Protein AF-A0A7J4HUU7-F1 (afdb_monomer_lite)

Sequence (127 aa):
MLKLILAFSGILLGLVLSHLASEELVPGRHYLLLAKRTLFILAILSVSYFLYPIKDFWFILLLIFISGLLLALTIRYHQLWLEIPPYLLLVSIYLLYPDATVRLLLASLLFLYGLPLGALLRLPAEQ

Secondary structure (DSSP, 8-state):
-HHHHHHHHHHHHHHHHHHHSHHHHTTTHHHHHHHHHHHHHHHHHHHHHHHGGG--HHHHHHHHHHHHHHHHHHHHH--GGGGHHHHHHHHHHHHH---HHHHHHHHHHHHHHHHHHHHHHHSPPP-

Foldseek 3Di:
DVLQVLLLVLLVLLLVCCVPPVVVVQVVLVVLVVQLLVLLVVLLVLLLVVCVVVVPVVVNVVSCVVSVVLSVCCVPPVDLVSLVVSLVSLVVSLVPDDDPVNNNVSSVSSSSSSNSNSNVNPHDGDD

Radius of gyration: 14.96 Å; chains: 1; bounding box: 32×31×38 Å

pLDDT: mean 89.56, std 7.33, range [48.84, 97.12]

Structure (mmCIF, N/CA/C/O backbone):
data_AF-A0A7J4HUU7-F1
#
_entry.id   AF-A0A7J4HUU7-F1
#
loop_
_atom_site.group_PDB
_atom_site.id
_atom_site.type_symbol
_atom_site.label_atom_id
_atom_site.label_alt_id
_atom_site.label_comp_id
_atom_site.label_asym_id
_atom_site.label_entity_id
_atom_site.label_seq_id
_atom_site.pdbx_PDB_ins_code
_atom_site.Cartn_x
_atom_site.Cartn_y
_atom_site.Cartn_z
_atom_site.occupancy
_atom_site.B_iso_or_equiv
_atom_site.auth_seq_id
_atom_site.auth_comp_id
_atom_site.auth_asym_id
_atom_site.auth_atom_id
_atom_site.pdbx_PDB_model_num
ATOM 1 N N . MET A 1 1 ? -3.199 -12.202 -12.829 1.00 81.38 1 MET A N 1
ATOM 2 C CA . MET A 1 1 ? -4.598 -12.137 -12.358 1.00 81.38 1 MET A CA 1
ATOM 3 C C . MET A 1 1 ? -4.783 -12.774 -10.988 1.00 81.38 1 MET A C 1
ATOM 5 O O . MET A 1 1 ? -5.053 -12.022 -10.067 1.00 81.38 1 MET A O 1
ATOM 9 N N . LEU A 1 2 ? -4.531 -14.077 -10.786 1.00 90.56 2 LEU A N 1
ATOM 10 C CA . LEU A 1 2 ? -4.678 -14.711 -9.456 1.00 90.56 2 LEU A CA 1
ATOM 11 C C . LEU A 1 2 ? -3.928 -13.973 -8.326 1.00 90.56 2 LEU A C 1
ATOM 13 O O . LEU A 1 2 ? -4.512 -13.681 -7.290 1.00 90.56 2 LEU A O 1
ATOM 17 N N . LYS A 1 3 ? -2.662 -13.590 -8.557 1.00 91.12 3 LYS A N 1
ATOM 18 C CA . LYS A 1 3 ? -1.846 -12.824 -7.590 1.00 91.12 3 LYS A CA 1
ATOM 19 C C . LYS A 1 3 ? -2.494 -11.497 -7.169 1.00 91.12 3 LYS A C 1
ATOM 21 O O . LYS A 1 3 ? -2.350 -11.089 -6.028 1.00 91.12 3 LYS A O 1
ATOM 26 N N . LEU A 1 4 ? -3.201 -10.836 -8.086 1.00 90.19 4 LEU A N 1
ATOM 27 C CA . LEU A 1 4 ? -3.867 -9.563 -7.815 1.00 90.19 4 LEU A CA 1
ATOM 28 C C . LEU A 1 4 ? -5.143 -9.770 -6.989 1.00 90.19 4 LEU A C 1
ATOM 30 O O . LEU A 1 4 ? -5.388 -9.024 -6.053 1.00 90.19 4 LEU A O 1
ATOM 34 N N . ILE A 1 5 ? -5.910 -10.824 -7.284 1.00 92.44 5 ILE A N 1
ATOM 35 C CA . ILE A 1 5 ? -7.074 -11.221 -6.475 1.00 92.44 5 ILE A CA 1
ATOM 36 C C . ILE A 1 5 ? -6.631 -11.524 -5.038 1.00 92.44 5 ILE A C 1
ATOM 38 O O . ILE A 1 5 ? -7.221 -11.019 -4.086 1.00 92.44 5 ILE A O 1
ATOM 42 N N . LEU A 1 6 ? -5.541 -12.284 -4.885 1.00 92.56 6 LEU A N 1
ATOM 43 C CA . LEU A 1 6 ? -4.934 -12.533 -3.580 1.00 92.56 6 LEU A CA 1
ATOM 44 C C . LEU A 1 6 ? -4.478 -11.230 -2.915 1.00 92.56 6 LEU A C 1
ATOM 46 O O . LEU A 1 6 ? -4.714 -11.059 -1.726 1.00 92.56 6 LEU A O 1
ATOM 50 N N . ALA A 1 7 ? 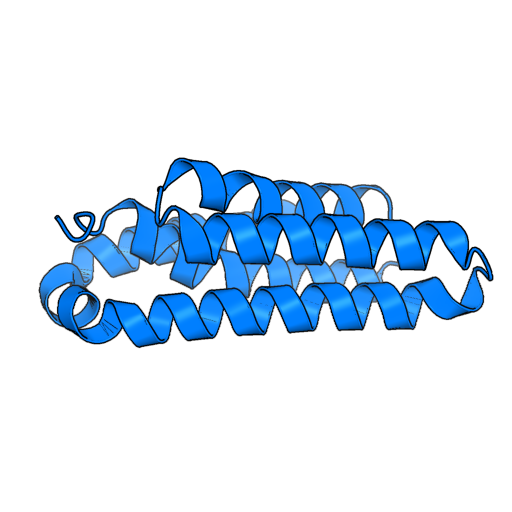-3.915 -10.277 -3.658 1.00 94.00 7 ALA A N 1
ATOM 51 C CA . ALA A 1 7 ? -3.524 -8.985 -3.099 1.00 94.00 7 ALA A CA 1
ATOM 52 C C . ALA A 1 7 ? -4.716 -8.196 -2.525 1.00 94.00 7 ALA A C 1
ATOM 54 O O . ALA A 1 7 ? -4.626 -7.659 -1.422 1.00 94.00 7 ALA A O 1
ATOM 55 N N . PHE A 1 8 ? -5.863 -8.188 -3.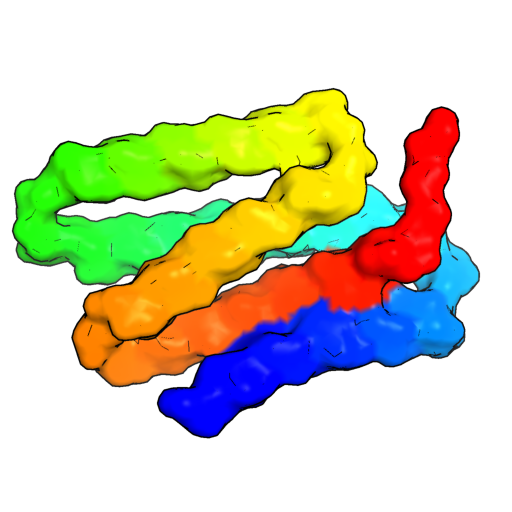212 1.00 94.38 8 PHE A N 1
ATOM 56 C CA . PHE A 1 8 ? -7.079 -7.537 -2.709 1.00 94.38 8 PHE A CA 1
ATOM 57 C C . PHE A 1 8 ? -7.668 -8.219 -1.467 1.00 94.38 8 PHE A C 1
ATOM 59 O O . PHE A 1 8 ? -8.316 -7.556 -0.656 1.00 94.38 8 PHE A O 1
ATOM 66 N N . SER A 1 9 ? -7.409 -9.516 -1.260 1.00 95.75 9 SER A N 1
ATOM 67 C CA . SER A 1 9 ? -7.867 -10.215 -0.051 1.00 95.75 9 SER A CA 1
ATOM 68 C C . SER A 1 9 ? -7.283 -9.632 1.242 1.00 95.75 9 SER A C 1
ATOM 70 O O . SER A 1 9 ? -7.911 -9.753 2.290 1.00 95.75 9 SER A O 1
ATOM 72 N N . GLY A 1 10 ? -6.157 -8.909 1.174 1.00 95.19 10 GLY A N 1
ATOM 73 C CA . GLY A 1 10 ? -5.609 -8.177 2.318 1.00 95.19 10 GLY A CA 1
ATOM 74 C C . GLY A 1 10 ? -6.588 -7.139 2.875 1.00 95.19 10 GLY A C 1
ATOM 75 O O . GLY A 1 10 ? -6.725 -7.025 4.089 1.00 95.19 10 GLY A O 1
ATOM 76 N N . ILE A 1 11 ? -7.348 -6.450 2.013 1.00 95.25 11 ILE A N 1
ATOM 77 C CA . ILE A 1 11 ? -8.397 -5.511 2.453 1.00 95.25 11 ILE A CA 1
ATOM 78 C C . ILE A 1 11 ? -9.518 -6.257 3.170 1.00 95.25 11 ILE A C 1
ATOM 80 O O . ILE A 1 11 ? -9.957 -5.830 4.235 1.00 95.25 11 ILE A O 1
ATOM 84 N N . LEU A 1 12 ? -9.965 -7.384 2.610 1.00 95.50 12 LEU A N 1
ATOM 85 C CA . LEU A 1 12 ? -11.018 -8.201 3.215 1.00 95.50 12 LEU A CA 1
ATOM 86 C C . LEU A 1 12 ? -10.595 -8.720 4.591 1.00 95.50 12 LEU A C 1
ATOM 88 O O . LEU A 1 12 ? -11.363 -8.625 5.542 1.00 95.50 12 LEU A O 1
ATOM 92 N N . LEU A 1 13 ? -9.358 -9.201 4.723 1.00 96.38 13 LEU A N 1
ATOM 93 C CA . LEU A 1 13 ? -8.812 -9.622 6.010 1.00 96.38 13 LEU A CA 1
ATOM 94 C C . LEU A 1 13 ? -8.702 -8.452 6.990 1.00 96.38 13 LEU A C 1
ATOM 96 O O . LEU A 1 13 ? -9.068 -8.607 8.148 1.00 96.38 13 LEU A O 1
ATOM 100 N N . GLY A 1 14 ? -8.287 -7.268 6.533 1.00 95.25 14 GLY A N 1
ATOM 101 C CA . GLY A 1 14 ? -8.304 -6.053 7.348 1.00 95.25 14 GLY A CA 1
ATOM 102 C C . GLY A 1 14 ? -9.705 -5.703 7.864 1.00 95.25 14 GLY A C 1
ATOM 103 O O . GLY A 1 14 ? -9.872 -5.365 9.035 1.00 95.25 14 GLY A O 1
ATOM 104 N N . LEU A 1 15 ? -10.731 -5.838 7.019 1.00 94.62 15 LEU A N 1
ATOM 105 C CA . LEU A 1 15 ? -12.134 -5.623 7.396 1.00 94.62 15 LEU A CA 1
ATOM 106 C C . LEU A 1 15 ? -12.641 -6.669 8.400 1.00 94.62 15 LEU A C 1
ATOM 108 O O . LEU A 1 15 ? -13.409 -6.342 9.304 1.00 94.62 15 LEU A O 1
ATOM 112 N N . VAL A 1 16 ? -12.217 -7.925 8.258 1.00 95.44 16 VAL A N 1
ATOM 113 C CA . VAL A 1 16 ? -12.530 -8.982 9.229 1.00 95.44 16 VAL A CA 1
ATOM 114 C C . VAL A 1 16 ? -11.832 -8.702 10.562 1.00 95.44 16 VAL A C 1
ATOM 116 O O . VAL A 1 16 ? -12.469 -8.793 11.607 1.00 95.44 16 VAL A O 1
ATOM 119 N N . LEU A 1 17 ? -10.563 -8.282 10.544 1.00 93.31 17 LEU A N 1
ATOM 120 C CA . LEU A 1 17 ? -9.816 -7.915 11.751 1.00 93.31 17 LEU A CA 1
ATOM 121 C C . LEU A 1 17 ? -10.462 -6.739 12.490 1.00 93.31 17 LEU A C 1
ATOM 123 O O . LEU A 1 17 ? -10.633 -6.813 13.704 1.00 93.31 17 LEU A O 1
ATOM 127 N N . SER A 1 18 ? -10.899 -5.698 11.772 1.00 92.75 18 SER A N 1
ATOM 128 C CA . SER A 1 18 ? -11.644 -4.593 12.395 1.00 92.75 18 SER A CA 1
ATOM 129 C C . SER A 1 18 ? -12.998 -5.007 12.942 1.00 92.75 18 SER A C 1
ATOM 131 O O . SER A 1 18 ? -13.503 -4.348 13.843 1.00 92.75 18 SER A O 1
ATOM 133 N N . HIS A 1 19 ? -13.589 -6.094 12.441 1.00 92.12 19 HIS A N 1
ATOM 134 C CA . HIS A 1 19 ? -14.801 -6.637 13.033 1.00 92.12 19 HIS A CA 1
ATOM 135 C C . HIS A 1 19 ? -14.544 -7.379 14.342 1.00 92.12 19 HIS A C 1
ATOM 137 O O . HIS A 1 19 ? -15.321 -7.225 15.278 1.00 92.12 19 HIS A O 1
ATOM 143 N N . LEU A 1 20 ? -13.504 -8.215 14.368 1.00 93.69 20 LEU A N 1
ATOM 144 C CA . LEU A 1 20 ? -13.240 -9.143 15.467 1.00 93.69 20 LEU A CA 1
ATOM 145 C C . LEU A 1 20 ? -12.562 -8.465 16.659 1.00 93.69 20 LEU A C 1
ATOM 147 O O . LEU A 1 20 ? -12.846 -8.824 17.794 1.00 93.69 20 LEU A O 1
ATOM 151 N N . ALA A 1 21 ? -11.678 -7.501 16.402 1.00 92.50 21 ALA A N 1
ATOM 152 C CA . ALA A 1 21 ? -10.831 -6.876 17.415 1.00 92.50 21 ALA A CA 1
ATOM 153 C C . ALA A 1 21 ? -10.959 -5.344 17.406 1.00 92.50 21 ALA A C 1
ATOM 155 O O . ALA A 1 21 ? -9.977 -4.627 17.595 1.00 92.50 21 ALA A O 1
ATOM 156 N N . SER A 1 22 ? -12.163 -4.811 17.163 1.00 87.25 22 SER A N 1
ATOM 157 C CA . SER A 1 22 ? -12.386 -3.357 17.116 1.00 87.25 22 SER A CA 1
ATOM 158 C C . SER A 1 22 ? -11.908 -2.645 18.383 1.00 87.25 22 SER A C 1
ATOM 160 O O . SER A 1 22 ? -11.342 -1.560 18.289 1.00 87.25 22 SER A O 1
ATOM 162 N N . GLU A 1 23 ? -12.092 -3.265 19.552 1.00 88.88 23 GLU A N 1
ATOM 163 C CA . GLU A 1 23 ? -11.714 -2.698 20.853 1.00 88.88 23 GLU A CA 1
ATOM 164 C C . GLU A 1 23 ? -10.197 -2.509 21.000 1.00 88.88 23 GLU A C 1
ATOM 166 O O . GLU A 1 23 ? -9.754 -1.505 21.551 1.00 88.88 23 GLU A O 1
ATOM 171 N N . GLU A 1 24 ? -9.393 -3.418 20.441 1.00 89.69 24 GLU A N 1
ATOM 172 C CA . GLU A 1 24 ? -7.926 -3.331 20.462 1.00 89.69 24 GLU A CA 1
ATOM 173 C C . GLU A 1 24 ? -7.381 -2.404 19.364 1.00 89.69 24 GLU A C 1
ATOM 175 O O . GLU A 1 24 ? -6.337 -1.764 19.516 1.00 89.69 24 GLU A O 1
ATOM 180 N N . LEU A 1 25 ? -8.091 -2.300 18.239 1.00 89.12 25 LEU A N 1
ATOM 181 C CA . LEU A 1 25 ? -7.634 -1.538 17.078 1.00 89.12 25 LEU A CA 1
ATOM 182 C C . LEU A 1 25 ? -7.880 -0.031 17.197 1.00 89.12 25 LEU A C 1
ATOM 184 O O . LEU A 1 25 ? -7.138 0.741 16.589 1.00 89.12 25 LEU A O 1
ATOM 188 N N . VAL A 1 26 ? -8.867 0.403 17.988 1.00 88.06 26 VAL A N 1
ATOM 189 C CA . VAL A 1 26 ? -9.092 1.828 18.290 1.00 88.06 26 VAL A CA 1
ATOM 190 C C . VAL A 1 26 ? -7.856 2.469 18.945 1.00 88.06 26 VAL A C 1
ATOM 192 O O . VAL A 1 26 ? -7.322 3.413 18.357 1.00 88.06 26 VAL A O 1
ATOM 195 N N . PRO A 1 27 ? -7.317 1.966 20.078 1.00 88.38 27 PRO A N 1
ATOM 196 C CA . PRO A 1 27 ? -6.075 2.503 20.640 1.00 88.38 27 PRO A CA 1
ATOM 197 C C . PRO A 1 27 ? -4.862 2.208 19.739 1.00 88.38 27 PRO A C 1
ATOM 199 O O . PRO A 1 27 ? -3.909 2.985 19.698 1.00 88.38 27 PRO A O 1
ATOM 202 N N . GLY A 1 28 ? -4.912 1.124 18.955 1.00 90.06 28 GLY A N 1
ATOM 203 C CA . GLY A 1 28 ? -3.878 0.738 17.992 1.00 90.06 28 GLY A CA 1
ATOM 204 C C . GLY A 1 28 ? -3.822 1.571 16.700 1.00 90.06 28 GLY A C 1
ATOM 205 O O . GLY A 1 28 ? -2.937 1.351 15.866 1.00 90.06 28 GLY A O 1
ATOM 206 N N . ARG A 1 29 ? -4.731 2.534 16.499 1.00 88.00 29 ARG A N 1
ATOM 207 C CA . ARG A 1 29 ? -4.910 3.249 15.222 1.00 88.00 29 ARG A CA 1
ATOM 208 C C . ARG A 1 29 ? -3.646 3.952 14.728 1.00 88.00 29 ARG A C 1
ATOM 210 O O . ARG A 1 29 ? -3.340 3.888 13.536 1.00 88.00 29 ARG A O 1
ATOM 217 N N . HIS A 1 30 ? -2.878 4.576 15.623 1.00 89.94 30 HIS A N 1
ATOM 218 C CA . HIS A 1 30 ? -1.615 5.225 15.258 1.00 89.94 30 HIS A CA 1
ATOM 219 C C . HIS A 1 30 ? -0.613 4.227 14.650 1.00 89.94 30 HIS A C 1
ATOM 221 O O . HIS A 1 30 ? 0.039 4.536 13.651 1.00 89.94 30 HIS A O 1
ATOM 227 N N . TYR A 1 31 ? -0.536 3.003 15.186 1.00 92.94 31 TYR A N 1
ATOM 228 C CA . TYR A 1 31 ? 0.333 1.954 14.650 1.00 92.94 31 TYR A CA 1
ATOM 229 C C . TYR A 1 31 ? -0.149 1.444 13.290 1.00 92.94 31 TYR A C 1
ATOM 231 O O . TYR A 1 31 ? 0.680 1.207 12.415 1.00 92.94 31 TYR A O 1
ATOM 239 N N . LEU A 1 32 ? -1.465 1.346 13.064 1.00 92.31 32 LEU A N 1
ATOM 240 C CA . LEU A 1 32 ? -2.016 1.013 11.743 1.00 92.31 32 LEU A CA 1
ATOM 241 C C . LEU A 1 32 ? -1.697 2.090 10.701 1.00 92.31 32 LEU A C 1
ATOM 243 O O . LEU A 1 32 ? -1.286 1.772 9.584 1.00 92.31 32 LEU A O 1
ATOM 247 N N . LEU A 1 33 ? -1.848 3.369 11.064 1.00 91.19 33 LEU A N 1
ATOM 248 C CA . LEU A 1 33 ? -1.491 4.490 10.194 1.00 91.19 33 LEU A CA 1
ATOM 249 C C . LEU A 1 33 ? 0.008 4.493 9.879 1.00 91.19 33 LEU A C 1
ATOM 251 O O . LEU A 1 33 ? 0.378 4.676 8.718 1.00 91.19 33 LEU A O 1
ATOM 255 N N . LEU A 1 34 ? 0.858 4.252 10.881 1.00 93.06 34 LEU A N 1
ATOM 256 C CA . LEU A 1 34 ? 2.302 4.120 10.706 1.00 93.06 34 LEU A CA 1
ATOM 257 C C . LEU A 1 34 ? 2.638 2.949 9.774 1.00 93.06 34 LEU A C 1
ATOM 259 O O . LEU A 1 34 ? 3.333 3.149 8.784 1.00 93.06 34 LEU A O 1
ATOM 263 N N . ALA A 1 35 ? 2.100 1.756 10.040 1.00 94.19 35 ALA A N 1
ATOM 264 C CA . ALA A 1 35 ? 2.332 0.561 9.233 1.00 94.19 35 ALA A CA 1
ATOM 265 C C . ALA A 1 35 ? 1.939 0.790 7.770 1.00 94.19 35 ALA A C 1
ATOM 267 O O . ALA A 1 35 ? 2.733 0.538 6.866 1.00 94.19 35 ALA A O 1
ATOM 268 N N . LYS A 1 36 ? 0.752 1.356 7.529 1.00 93.94 36 LYS A N 1
ATOM 269 C CA . LYS A 1 36 ? 0.273 1.720 6.192 1.00 93.94 36 LYS A CA 1
ATOM 270 C C . LYS A 1 36 ? 1.221 2.701 5.489 1.00 93.94 36 LYS A C 1
ATOM 272 O O . LYS A 1 36 ? 1.588 2.475 4.338 1.00 93.94 36 LYS A O 1
ATOM 277 N N . ARG A 1 37 ? 1.635 3.784 6.161 1.00 93.75 37 ARG A N 1
ATOM 278 C CA . ARG A 1 37 ? 2.559 4.789 5.595 1.00 93.75 37 ARG A CA 1
ATOM 279 C C . ARG A 1 37 ? 3.915 4.167 5.259 1.00 93.75 37 ARG A C 1
ATOM 281 O O . ARG A 1 37 ? 4.418 4.373 4.158 1.00 93.75 37 ARG A O 1
ATOM 288 N N . THR A 1 38 ? 4.466 3.357 6.160 1.00 95.12 38 THR A N 1
ATOM 289 C CA . THR A 1 38 ? 5.731 2.646 5.943 1.00 95.12 38 THR A CA 1
ATOM 290 C C . THR A 1 38 ? 5.632 1.675 4.769 1.00 95.12 38 THR A C 1
ATOM 292 O O . THR A 1 38 ? 6.509 1.671 3.911 1.00 95.12 38 THR A O 1
ATOM 295 N N . LEU A 1 39 ? 4.549 0.899 4.672 1.00 95.50 39 LEU A N 1
ATOM 296 C CA . LEU A 1 39 ? 4.323 -0.023 3.556 1.00 95.50 39 LEU A CA 1
ATOM 297 C C . LEU A 1 39 ? 4.187 0.708 2.218 1.00 95.50 39 LEU A C 1
ATOM 299 O O . LEU A 1 39 ? 4.738 0.249 1.220 1.00 95.50 39 LEU A O 1
ATOM 303 N N . PHE A 1 40 ? 3.512 1.861 2.194 1.00 94.81 40 PHE A N 1
ATOM 304 C CA . PHE A 1 40 ? 3.437 2.692 0.993 1.00 94.81 40 PHE A CA 1
ATOM 305 C C . PHE A 1 40 ? 4.818 3.182 0.562 1.00 94.81 40 PHE A C 1
ATOM 307 O O . PHE A 1 40 ? 5.197 3.005 -0.592 1.00 94.81 40 PHE A O 1
ATOM 314 N N . ILE A 1 41 ? 5.600 3.733 1.494 1.00 94.62 41 ILE A N 1
ATOM 315 C CA . ILE A 1 41 ? 6.964 4.201 1.220 1.00 94.62 41 ILE A CA 1
ATOM 316 C C . ILE A 1 41 ? 7.831 3.046 0.703 1.00 94.62 41 ILE A C 1
ATOM 318 O O . ILE A 1 41 ? 8.501 3.199 -0.315 1.00 94.62 41 ILE A O 1
ATOM 322 N N . LEU A 1 42 ? 7.776 1.871 1.339 1.00 94.50 42 LEU A N 1
ATOM 323 C CA . LEU A 1 42 ? 8.507 0.683 0.891 1.00 94.50 42 LEU A CA 1
ATOM 324 C C . LEU A 1 42 ? 8.096 0.241 -0.515 1.00 94.50 42 LEU A C 1
ATOM 326 O O . LEU A 1 42 ? 8.960 -0.120 -1.314 1.00 94.50 42 LEU A O 1
ATOM 330 N N . ALA A 1 43 ? 6.806 0.297 -0.847 1.00 93.00 43 ALA A N 1
ATOM 331 C CA . ALA A 1 43 ? 6.326 -0.013 -2.187 1.00 93.00 43 ALA A CA 1
ATOM 332 C C . ALA A 1 43 ? 6.848 0.981 -3.227 1.00 93.00 43 ALA A C 1
ATOM 334 O O . ALA A 1 43 ? 7.370 0.558 -4.256 1.00 93.00 43 ALA A O 1
ATOM 335 N N . ILE A 1 44 ? 6.803 2.281 -2.936 1.00 93.50 44 ILE A N 1
ATOM 336 C CA . ILE A 1 44 ? 7.327 3.318 -3.830 1.00 93.50 44 ILE A CA 1
ATOM 337 C C . ILE A 1 44 ? 8.844 3.200 -4.011 1.00 93.50 44 ILE A C 1
ATOM 339 O O . ILE A 1 44 ? 9.327 3.290 -5.141 1.00 93.50 44 ILE A O 1
ATOM 343 N N . LEU A 1 45 ? 9.597 2.937 -2.940 1.00 92.69 45 LEU A N 1
ATOM 344 C CA . LEU A 1 45 ? 11.046 2.727 -3.009 1.00 92.69 45 LEU A CA 1
ATOM 345 C C . LEU A 1 45 ? 11.395 1.473 -3.813 1.00 92.69 45 LEU A C 1
ATOM 347 O O . LEU A 1 45 ? 12.282 1.524 -4.662 1.00 92.69 45 LEU A O 1
ATOM 351 N N . SER A 1 46 ? 10.665 0.375 -3.598 1.00 91.56 46 SER A N 1
ATOM 352 C CA . SER A 1 46 ? 10.856 -0.871 -4.349 1.00 91.56 46 SER A CA 1
ATOM 353 C C . SER A 1 46 ? 10.609 -0.644 -5.839 1.00 91.56 46 SER A C 1
ATOM 355 O O . SER A 1 46 ? 11.450 -0.976 -6.669 1.00 91.56 46 SER A O 1
ATOM 357 N N . VAL A 1 47 ? 9.487 -0.010 -6.186 1.00 89.44 47 VAL A N 1
ATOM 358 C CA . VAL A 1 47 ? 9.142 0.331 -7.572 1.00 89.44 47 VAL A CA 1
ATOM 359 C C . VAL A 1 47 ? 10.199 1.236 -8.198 1.00 89.44 47 VAL A C 1
ATOM 361 O O . VAL A 1 47 ? 10.665 0.951 -9.297 1.00 89.44 47 VAL A O 1
ATOM 364 N N . SER A 1 48 ? 10.625 2.287 -7.496 1.00 89.00 48 SER A N 1
ATOM 365 C CA . SER A 1 48 ? 11.644 3.223 -7.986 1.00 89.00 48 SER A CA 1
ATOM 366 C C . SER A 1 48 ? 12.986 2.529 -8.229 1.00 89.00 48 SER A C 1
ATOM 368 O O . SER A 1 48 ? 13.615 2.762 -9.258 1.00 89.00 48 SER A O 1
ATOM 370 N N . TYR A 1 49 ? 13.396 1.630 -7.330 1.00 89.88 49 TYR A N 1
ATOM 371 C CA . TYR A 1 49 ? 14.613 0.832 -7.482 1.00 89.88 49 TYR A CA 1
ATOM 372 C C . TYR A 1 49 ? 14.561 -0.049 -8.738 1.00 89.88 49 TYR A C 1
ATOM 374 O O . TYR A 1 49 ? 15.504 -0.059 -9.527 1.00 89.88 49 TYR A O 1
ATOM 382 N N . PHE A 1 50 ? 13.438 -0.731 -8.975 1.00 86.81 50 PHE A N 1
ATOM 383 C CA . PHE A 1 50 ? 13.265 -1.580 -10.156 1.00 86.81 50 PHE A CA 1
ATOM 384 C C . PHE A 1 50 ? 13.021 -0.794 -11.455 1.00 86.81 50 PHE A C 1
ATOM 386 O O . PHE A 1 50 ? 13.261 -1.320 -12.539 1.00 86.81 50 PHE A O 1
ATOM 393 N N . LEU A 1 51 ? 12.548 0.453 -11.387 1.00 81.94 51 LEU A N 1
ATOM 394 C CA . LEU A 1 51 ? 12.399 1.341 -12.548 1.00 81.94 51 LEU A CA 1
ATOM 395 C C . LEU A 1 51 ? 13.691 2.073 -12.916 1.00 81.94 51 LEU A C 1
ATOM 397 O O . LEU A 1 51 ? 13.833 2.502 -14.058 1.00 81.94 51 LEU A O 1
ATOM 401 N N . TYR A 1 52 ? 14.646 2.191 -11.991 1.00 78.19 52 TYR A N 1
ATOM 402 C CA . TYR A 1 52 ? 15.935 2.847 -12.225 1.00 78.19 52 TYR A CA 1
ATOM 403 C C . TYR A 1 52 ? 16.658 2.411 -13.522 1.00 78.19 52 TYR A C 1
ATOM 405 O O . TYR A 1 52 ? 17.155 3.283 -14.241 1.00 78.19 52 TYR A O 1
ATOM 413 N N . PRO A 1 53 ? 16.672 1.117 -13.914 1.00 77.19 53 PRO A N 1
ATOM 414 C CA . PRO A 1 53 ? 17.315 0.671 -15.152 1.00 77.19 53 PRO A CA 1
ATOM 415 C C . PRO A 1 53 ? 16.672 1.221 -16.433 1.00 77.19 53 PRO A C 1
ATOM 417 O O . PRO A 1 53 ? 17.334 1.261 -17.467 1.00 77.19 53 PRO A O 1
ATOM 420 N N . ILE A 1 54 ? 15.407 1.655 -16.379 1.00 73.06 54 ILE A N 1
ATOM 421 C CA . ILE A 1 54 ? 14.659 2.182 -17.534 1.00 73.06 54 ILE A CA 1
ATOM 422 C C . ILE A 1 54 ? 15.180 3.576 -17.941 1.00 73.06 54 ILE A C 1
ATOM 424 O O . ILE A 1 54 ? 14.867 4.060 -19.023 1.00 73.06 54 ILE A O 1
ATOM 428 N N . LYS A 1 55 ? 16.037 4.206 -17.116 1.00 72.31 55 LYS A N 1
ATOM 429 C CA . LYS A 1 55 ? 16.668 5.526 -17.335 1.00 72.31 55 LYS A CA 1
ATOM 430 C C . LYS A 1 55 ? 15.697 6.688 -17.573 1.00 72.31 55 LYS A C 1
ATOM 432 O O . LYS A 1 55 ? 16.144 7.801 -17.841 1.00 72.31 55 LYS A O 1
ATOM 437 N N . ASP A 1 56 ? 14.395 6.475 -17.412 1.00 83.25 56 ASP A N 1
ATOM 438 C CA . ASP A 1 56 ? 13.404 7.543 -17.459 1.00 83.25 56 ASP A CA 1
ATOM 439 C C . ASP A 1 56 ? 13.331 8.247 -16.098 1.00 83.25 56 ASP A C 1
ATOM 441 O O . ASP A 1 56 ? 12.462 8.005 -15.256 1.00 83.25 56 ASP A O 1
ATOM 445 N N . PHE A 1 57 ? 14.330 9.097 -15.860 1.00 84.62 57 PHE A N 1
ATOM 446 C CA . PHE A 1 57 ? 14.452 9.883 -14.637 1.00 84.62 57 PHE A CA 1
ATOM 447 C C . PHE A 1 57 ? 13.199 10.728 -14.367 1.00 84.62 57 PHE A C 1
ATOM 449 O O . PHE A 1 57 ? 12.788 10.865 -13.215 1.00 84.62 57 PHE A O 1
ATOM 456 N N . TRP A 1 58 ? 12.562 11.250 -15.420 1.00 87.88 58 TRP A N 1
ATOM 457 C CA . TRP A 1 58 ? 11.353 12.062 -15.304 1.00 87.88 58 TRP A CA 1
ATOM 458 C C . TRP A 1 58 ? 10.177 11.255 -14.774 1.00 87.88 58 TRP A C 1
ATOM 460 O O . TRP A 1 58 ? 9.450 11.741 -13.907 1.00 87.88 58 TRP A O 1
ATOM 470 N N . PHE A 1 59 ? 10.024 10.009 -15.225 1.00 86.31 59 PHE A N 1
ATOM 471 C CA . PHE A 1 59 ? 8.995 9.118 -14.702 1.00 86.31 59 PHE A CA 1
ATOM 472 C C . PHE A 1 59 ? 9.188 8.823 -13.208 1.00 86.31 59 PHE A C 1
ATOM 474 O O . PHE A 1 59 ? 8.233 8.899 -12.435 1.00 86.31 59 PHE A O 1
ATOM 481 N N . ILE A 1 60 ? 10.424 8.548 -12.775 1.00 89.19 60 ILE A N 1
ATOM 482 C CA . ILE A 1 60 ? 10.739 8.303 -11.357 1.00 89.19 60 ILE A CA 1
ATOM 483 C C . ILE A 1 60 ? 10.471 9.561 -10.520 1.00 89.19 60 ILE A C 1
ATOM 485 O O . ILE A 1 60 ? 9.839 9.476 -9.467 1.00 89.19 60 ILE A O 1
ATOM 489 N N . LEU A 1 61 ? 10.893 10.735 -11.000 1.00 90.56 61 LEU A N 1
ATOM 490 C CA . LEU A 1 61 ? 10.652 12.013 -10.328 1.00 90.56 61 LEU A CA 1
ATOM 491 C C . LEU A 1 61 ? 9.149 12.290 -10.176 1.00 90.56 61 LEU A C 1
ATOM 493 O O . LEU A 1 61 ? 8.695 12.656 -9.092 1.00 90.56 61 LEU A O 1
ATOM 497 N N . LEU A 1 62 ? 8.372 12.069 -11.240 1.00 91.38 62 LEU A N 1
ATOM 498 C CA . LEU A 1 62 ? 6.920 12.225 -11.233 1.00 91.38 62 LEU A CA 1
ATOM 499 C C . LEU A 1 62 ? 6.258 11.257 -10.245 1.00 91.38 62 LEU A C 1
ATOM 501 O O . LEU A 1 62 ? 5.388 11.662 -9.477 1.00 91.38 62 LEU A O 1
ATOM 505 N N . LEU A 1 63 ? 6.691 9.995 -10.223 1.00 91.44 63 LEU A N 1
ATOM 506 C CA . LEU A 1 63 ? 6.180 8.979 -9.305 1.00 91.44 63 LEU A CA 1
ATOM 507 C C . LEU A 1 63 ? 6.450 9.351 -7.842 1.00 91.44 63 LEU A C 1
ATOM 509 O O . LEU A 1 63 ? 5.543 9.262 -7.012 1.00 91.44 63 LEU A O 1
ATOM 513 N N . ILE A 1 64 ? 7.658 9.826 -7.529 1.00 93.19 64 ILE A N 1
ATOM 514 C CA . ILE A 1 64 ? 8.021 10.321 -6.193 1.00 93.19 64 ILE A CA 1
ATOM 515 C C . ILE A 1 64 ? 7.180 11.548 -5.828 1.00 93.19 64 ILE A C 1
ATOM 517 O O . ILE A 1 64 ? 6.657 11.615 -4.716 1.00 93.19 64 ILE A O 1
ATOM 521 N N . PHE A 1 65 ? 6.997 12.488 -6.758 1.00 94.81 65 PHE A N 1
ATOM 522 C CA . PHE A 1 65 ? 6.207 13.697 -6.534 1.00 94.81 65 PHE A CA 1
ATOM 523 C C . PHE A 1 65 ? 4.736 13.379 -6.238 1.00 94.81 65 PHE A C 1
ATOM 525 O O . PHE A 1 65 ? 4.207 13.819 -5.218 1.00 94.81 65 PHE A O 1
ATOM 532 N N . ILE A 1 66 ? 4.088 12.563 -7.077 1.00 94.12 66 ILE A N 1
ATOM 533 C CA . ILE A 1 66 ? 2.694 12.137 -6.880 1.00 94.12 66 ILE A CA 1
ATOM 534 C C . ILE A 1 66 ? 2.555 11.377 -5.558 1.00 94.12 66 ILE A C 1
ATOM 536 O O . ILE A 1 66 ? 1.648 11.658 -4.776 1.00 94.12 66 ILE A O 1
ATOM 540 N N . SER A 1 67 ? 3.470 10.450 -5.269 1.00 92.50 67 SER A N 1
ATOM 541 C CA . SER A 1 67 ? 3.439 9.668 -4.028 1.00 92.50 67 SER A CA 1
ATOM 542 C C . SER A 1 67 ? 3.619 10.547 -2.790 1.00 92.50 67 SER A C 1
ATOM 544 O O . SER A 1 67 ? 2.908 10.369 -1.802 1.00 92.50 67 SER A O 1
ATOM 546 N N . GLY A 1 68 ? 4.527 11.524 -2.847 1.00 93.50 68 GLY A N 1
ATOM 547 C CA . GLY A 1 68 ? 4.743 12.500 -1.782 1.00 93.50 68 GLY A CA 1
ATOM 548 C C . GLY A 1 68 ? 3.527 13.397 -1.561 1.00 93.50 68 GLY A C 1
ATOM 549 O O . GLY A 1 68 ? 3.130 13.609 -0.417 1.00 93.50 68 GLY A O 1
ATOM 550 N N . LEU A 1 69 ? 2.884 13.855 -2.640 1.00 94.75 69 LEU A N 1
ATOM 551 C CA . LEU A 1 69 ? 1.644 14.625 -2.569 1.00 94.75 69 LEU A CA 1
ATOM 552 C C . LEU A 1 69 ? 0.521 13.810 -1.915 1.00 94.75 69 LEU A C 1
ATOM 554 O O . LEU A 1 69 ? -0.128 14.297 -0.992 1.00 94.75 69 LEU A O 1
ATOM 558 N N . LEU A 1 70 ? 0.318 12.560 -2.341 1.00 93.00 70 LEU A N 1
ATOM 559 C CA . LEU A 1 70 ? -0.680 11.667 -1.747 1.00 93.00 70 LEU A CA 1
ATOM 560 C C . LEU A 1 70 ? -0.405 11.422 -0.259 1.00 93.00 70 LEU A C 1
ATOM 562 O O . LEU A 1 70 ? -1.313 11.519 0.566 1.00 93.00 70 LEU A O 1
ATOM 566 N N . LEU A 1 71 ? 0.854 11.174 0.107 1.00 91.94 71 LEU A N 1
ATOM 567 C CA . LEU A 1 71 ? 1.243 10.999 1.502 1.00 91.94 71 LEU A CA 1
ATOM 568 C C . LEU A 1 71 ? 0.967 12.274 2.318 1.00 91.94 71 LEU A C 1
ATOM 570 O O . LEU A 1 71 ? 0.365 12.196 3.386 1.00 91.94 71 LEU A O 1
ATOM 574 N N . ALA A 1 72 ? 1.314 13.452 1.799 1.00 91.88 72 ALA A N 1
ATOM 575 C CA . ALA A 1 72 ? 1.043 14.726 2.462 1.00 91.88 72 ALA A CA 1
ATOM 576 C C . ALA A 1 72 ? -0.463 14.980 2.650 1.00 91.88 72 ALA A C 1
ATOM 578 O O . ALA A 1 72 ? -0.886 15.406 3.725 1.00 91.88 72 ALA A O 1
ATOM 579 N N . LEU A 1 73 ? -1.285 14.671 1.642 1.00 90.44 73 LEU A N 1
ATOM 580 C CA . LEU A 1 73 ? -2.742 14.803 1.724 1.00 90.44 73 LEU A CA 1
ATOM 581 C C . LEU A 1 73 ? -3.343 13.855 2.770 1.00 90.44 73 LEU A C 1
ATOM 583 O O . LEU A 1 73 ? -4.158 14.296 3.581 1.00 90.44 73 LEU A O 1
ATOM 587 N N . THR A 1 74 ? -2.904 12.591 2.808 1.00 87.25 74 THR A N 1
ATOM 588 C CA . THR A 1 74 ? -3.371 11.623 3.822 1.00 87.25 74 THR A CA 1
ATOM 589 C C . THR A 1 74 ? -2.994 12.039 5.244 1.00 87.25 74 THR A C 1
ATOM 591 O O . THR A 1 74 ? -3.775 11.835 6.169 1.00 87.25 74 THR A O 1
ATOM 594 N N . ILE A 1 75 ? -1.826 12.663 5.434 1.00 86.94 75 ILE A N 1
ATOM 595 C CA . ILE A 1 75 ? -1.393 13.190 6.735 1.00 86.94 75 ILE A CA 1
ATOM 596 C C . ILE A 1 75 ? -2.181 14.447 7.117 1.00 86.94 75 ILE A C 1
ATOM 598 O O . ILE A 1 75 ? -2.514 14.621 8.283 1.00 86.94 75 ILE A O 1
ATOM 602 N N . ARG A 1 76 ? -2.477 15.339 6.167 1.00 86.88 76 ARG A N 1
ATOM 603 C CA . ARG A 1 76 ? -3.110 16.629 6.472 1.00 86.88 76 ARG A CA 1
ATOM 604 C C . ARG A 1 76 ? -4.599 16.508 6.772 1.00 86.88 76 ARG A C 1
ATOM 606 O O . ARG A 1 76 ? -5.077 17.150 7.699 1.00 86.88 76 ARG A O 1
ATOM 613 N N . TYR A 1 77 ? -5.329 15.733 5.977 1.00 81.56 77 TYR A N 1
ATOM 614 C CA . TYR A 1 77 ? -6.792 15.781 5.983 1.00 81.56 77 TYR A CA 1
ATOM 615 C C . TYR A 1 77 ? -7.453 14.606 6.710 1.00 81.56 77 TYR A C 1
ATOM 617 O O . TYR A 1 77 ? -8.647 14.692 6.955 1.00 81.56 77 TYR A O 1
ATOM 625 N N . HIS A 1 78 ? -6.722 13.539 7.074 1.00 75.06 78 HIS A N 1
ATOM 626 C CA . HIS A 1 78 ? -7.226 12.367 7.826 1.00 75.06 78 HIS A CA 1
ATOM 627 C C . HIS A 1 78 ? -8.580 11.803 7.338 1.00 75.06 78 HIS A C 1
ATOM 629 O O . HIS A 1 78 ? -9.323 11.173 8.090 1.00 75.06 78 HIS A O 1
ATOM 635 N N . GLN A 1 79 ? -8.910 12.013 6.063 1.00 79.69 79 GLN A N 1
ATOM 636 C CA . GLN A 1 79 ? -10.183 11.619 5.479 1.00 79.69 79 GLN A CA 1
ATOM 637 C C . GLN A 1 79 ? -10.066 10.257 4.801 1.00 79.69 79 GLN A C 1
ATOM 639 O O . GLN A 1 79 ? -9.159 10.015 4.009 1.00 79.69 79 GLN A O 1
ATOM 644 N N . LEU A 1 80 ? -11.043 9.391 5.066 1.00 75.06 80 LEU A N 1
A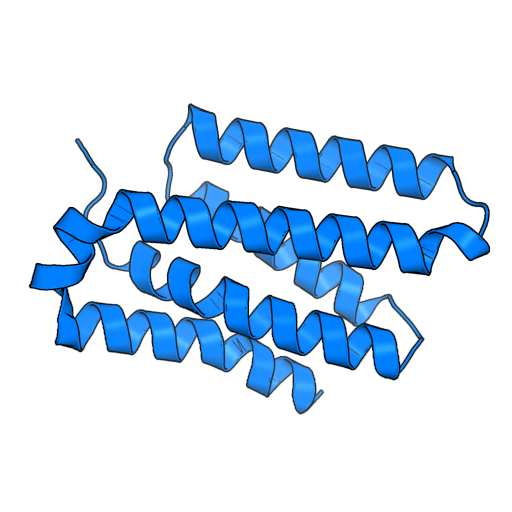TOM 645 C CA . LEU A 1 80 ? -11.058 7.995 4.623 1.00 75.06 80 LEU A CA 1
ATOM 646 C C . LEU A 1 80 ? -10.954 7.836 3.094 1.00 75.06 80 LEU A C 1
ATOM 648 O O . LEU A 1 80 ? -10.310 6.918 2.601 1.00 75.06 80 LEU A O 1
ATOM 652 N N . TRP A 1 81 ? -11.544 8.755 2.323 1.00 80.62 81 TRP A N 1
ATOM 653 C CA . TRP A 1 81 ? -11.496 8.718 0.856 1.00 80.62 81 TRP A CA 1
ATOM 654 C C . TRP A 1 81 ? -10.106 9.033 0.285 1.00 80.62 81 TRP A C 1
ATOM 656 O O . TRP A 1 81 ? -9.800 8.604 -0.825 1.00 80.62 81 TRP A O 1
ATOM 666 N N . LEU A 1 82 ? -9.234 9.704 1.048 1.00 85.38 82 LEU A N 1
ATOM 667 C CA . LEU A 1 82 ? -7.841 9.953 0.658 1.00 85.38 82 LEU A CA 1
ATOM 668 C C . LEU A 1 82 ? -6.954 8.709 0.795 1.00 85.38 82 LEU A C 1
ATOM 670 O O . LEU A 1 82 ? -5.818 8.715 0.330 1.00 85.38 82 LEU A O 1
ATOM 674 N N . GLU A 1 83 ? -7.478 7.630 1.376 1.00 82.94 83 GLU A N 1
ATOM 675 C CA . GLU A 1 83 ? -6.775 6.355 1.536 1.00 82.94 83 GLU A CA 1
ATOM 676 C C . GLU A 1 83 ? -6.869 5.449 0.301 1.00 82.94 83 GLU A C 1
ATOM 678 O O . GLU A 1 83 ? -6.073 4.526 0.129 1.00 82.94 83 GLU A O 1
ATOM 683 N N . ILE A 1 84 ? -7.816 5.730 -0.597 1.00 87.38 84 ILE A N 1
ATOM 684 C CA . ILE A 1 84 ? -8.047 4.958 -1.823 1.00 87.38 84 ILE A CA 1
ATOM 685 C C . ILE A 1 84 ? -7.008 5.285 -2.918 1.00 87.38 84 ILE A C 1
ATOM 687 O O . ILE A 1 84 ? -6.467 4.346 -3.510 1.00 87.38 84 ILE A O 1
ATOM 691 N N . PRO A 1 85 ? -6.665 6.562 -3.203 1.00 93.00 85 PRO A N 1
ATOM 692 C CA . PRO A 1 85 ? -5.716 6.900 -4.264 1.00 93.00 85 PRO A CA 1
ATOM 693 C C . PRO A 1 85 ? -4.323 6.257 -4.134 1.00 93.00 85 PRO A C 1
ATOM 695 O O . PRO A 1 85 ? -3.838 5.748 -5.145 1.00 93.00 85 PRO A O 1
ATOM 698 N N . PRO A 1 86 ? -3.674 6.197 -2.948 1.00 91.94 86 PRO A N 1
ATOM 699 C CA . PRO A 1 86 ? -2.393 5.500 -2.794 1.00 91.94 86 PRO A CA 1
ATOM 700 C C . PRO A 1 86 ? -2.476 4.022 -3.190 1.00 91.94 86 PRO A C 1
ATOM 702 O O . PRO A 1 86 ? -1.577 3.495 -3.844 1.00 91.94 86 PRO A O 1
ATOM 705 N N . TYR A 1 87 ? -3.582 3.359 -2.845 1.00 92.25 87 TYR A N 1
ATOM 706 C CA . TYR A 1 87 ? -3.806 1.965 -3.203 1.00 92.25 87 TYR A CA 1
ATOM 707 C C . TYR A 1 87 ? -4.009 1.786 -4.712 1.00 92.25 87 TYR A C 1
ATOM 709 O O . TYR A 1 87 ? -3.382 0.922 -5.325 1.00 92.25 87 TYR A O 1
ATOM 717 N N . LEU A 1 88 ? -4.824 2.644 -5.336 1.00 93.62 88 LEU A N 1
ATOM 718 C CA . LEU A 1 88 ? -5.042 2.633 -6.786 1.00 93.62 88 LEU A CA 1
ATOM 719 C C . LEU A 1 88 ? -3.756 2.909 -7.572 1.00 93.62 88 LEU A C 1
ATOM 721 O O . LEU A 1 88 ? -3.540 2.299 -8.621 1.00 93.62 88 LEU A O 1
ATOM 725 N N . LEU A 1 89 ? -2.884 3.781 -7.060 1.00 94.31 89 LEU A N 1
ATOM 726 C CA . LEU A 1 89 ? -1.571 4.035 -7.648 1.00 94.31 89 LEU A CA 1
ATOM 727 C C . LEU A 1 89 ? -0.732 2.749 -7.677 1.00 94.31 89 LEU A C 1
ATOM 729 O O . LEU A 1 89 ? -0.215 2.379 -8.731 1.00 94.31 89 LEU A O 1
ATOM 733 N N . LEU A 1 90 ? -0.652 2.024 -6.557 1.00 93.19 90 LEU A N 1
ATOM 734 C CA . LEU A 1 90 ? 0.081 0.756 -6.479 1.00 93.19 90 LEU A CA 1
ATOM 735 C C . LEU A 1 90 ? -0.515 -0.328 -7.392 1.00 93.19 90 LEU A C 1
ATOM 737 O O . LEU A 1 90 ? 0.232 -1.052 -8.052 1.00 93.19 90 LEU A O 1
ATOM 741 N N . VAL A 1 91 ? -1.847 -0.419 -7.483 1.00 94.31 91 VAL A N 1
ATOM 742 C CA . VAL A 1 91 ? -2.529 -1.338 -8.412 1.00 94.31 91 VAL A CA 1
ATOM 743 C C . VAL A 1 91 ? -2.201 -0.989 -9.865 1.00 94.31 91 VAL A C 1
ATOM 745 O O . VAL A 1 91 ? -1.897 -1.879 -10.657 1.00 94.31 91 VAL A O 1
ATOM 748 N N . SER A 1 92 ? -2.205 0.298 -10.215 1.00 93.00 92 SER A N 1
ATOM 749 C CA . SER A 1 92 ? -1.869 0.765 -11.565 1.00 93.00 92 SER A CA 1
ATOM 750 C C . SER A 1 92 ? -0.429 0.403 -11.931 1.00 93.00 92 SER A C 1
ATOM 752 O O . SER A 1 92 ? -0.186 -0.150 -13.001 1.00 93.00 92 SER A O 1
ATOM 754 N N . ILE A 1 93 ? 0.518 0.614 -11.011 1.00 91.38 93 ILE A N 1
ATOM 755 C CA . ILE A 1 93 ? 1.916 0.207 -11.198 1.00 91.38 93 ILE A CA 1
ATOM 756 C C . ILE A 1 93 ? 2.014 -1.311 -11.403 1.00 91.38 93 ILE A C 1
ATOM 758 O O . ILE A 1 93 ? 2.682 -1.756 -12.332 1.00 91.38 93 ILE A O 1
ATOM 762 N N . TYR A 1 94 ? 1.321 -2.117 -10.591 1.00 93.00 94 TYR A N 1
ATOM 763 C CA . TYR A 1 94 ? 1.302 -3.576 -10.745 1.00 93.00 94 TYR A CA 1
ATOM 764 C C . TYR A 1 94 ? 0.814 -4.022 -12.134 1.00 93.00 94 TYR A C 1
ATOM 766 O O . TYR A 1 94 ? 1.369 -4.962 -12.705 1.00 93.00 94 TYR A O 1
ATOM 774 N N . LEU A 1 95 ? -0.230 -3.377 -12.665 1.00 92.56 95 LEU A N 1
ATOM 775 C CA . LEU A 1 95 ? -0.809 -3.725 -13.966 1.00 92.56 95 LEU A CA 1
ATOM 776 C C . LEU A 1 95 ? 0.114 -3.358 -15.13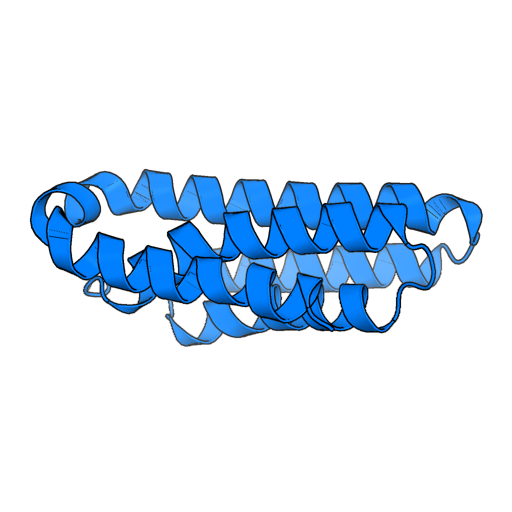2 1.00 92.56 95 LEU A C 1
ATOM 778 O O . LEU A 1 95 ? 0.144 -4.079 -16.127 1.00 92.56 95 LEU A O 1
ATOM 782 N N . LEU A 1 96 ? 0.862 -2.262 -14.999 1.00 89.62 96 LEU A N 1
ATOM 783 C CA . LEU A 1 96 ? 1.752 -1.752 -16.041 1.00 89.62 96 LEU A CA 1
ATOM 784 C C . LEU A 1 96 ? 3.138 -2.414 -16.028 1.00 89.62 96 LEU A C 1
ATOM 786 O O . LEU A 1 96 ? 3.806 -2.441 -17.060 1.00 89.62 96 LEU A O 1
ATOM 790 N N . TYR A 1 97 ? 3.588 -2.950 -14.889 1.00 88.19 97 TYR A N 1
ATOM 791 C CA . TYR A 1 97 ? 4.944 -3.484 -14.770 1.00 88.19 97 TYR A CA 1
ATOM 792 C C . TYR A 1 97 ? 5.077 -4.884 -15.411 1.00 88.19 97 TYR A C 1
ATOM 794 O O . TYR A 1 97 ? 4.365 -5.813 -15.015 1.00 88.19 97 TYR A O 1
ATOM 802 N N . PRO A 1 98 ? 5.998 -5.095 -16.372 1.00 85.12 98 PRO A N 1
ATOM 803 C CA . PRO A 1 98 ? 6.069 -6.348 -17.129 1.00 85.12 98 PRO A CA 1
ATOM 804 C C . PRO A 1 98 ? 6.736 -7.502 -16.360 1.00 85.12 98 PRO A C 1
ATOM 806 O O . PRO A 1 98 ? 6.367 -8.666 -16.544 1.00 85.12 98 PRO A O 1
ATOM 809 N N . ASP A 1 99 ? 7.686 -7.215 -15.468 1.00 89.69 99 ASP A N 1
ATOM 810 C CA . ASP A 1 99 ? 8.455 -8.251 -14.772 1.00 89.69 99 ASP A CA 1
ATOM 811 C C . ASP A 1 99 ? 7.592 -9.077 -13.800 1.00 89.69 99 ASP A C 1
ATOM 813 O O . ASP A 1 99 ? 6.760 -8.556 -13.051 1.00 89.69 99 ASP A O 1
ATOM 817 N N . ALA A 1 100 ? 7.757 -10.400 -13.813 1.00 90.25 100 ALA A N 1
ATOM 818 C CA . ALA A 1 100 ? 6.946 -11.308 -13.002 1.00 90.25 100 ALA A CA 1
ATOM 819 C C . ALA A 1 100 ? 7.339 -11.322 -11.513 1.00 90.25 100 ALA A C 1
ATOM 821 O O . ALA A 1 100 ? 6.467 -11.539 -10.661 1.00 90.25 100 ALA A O 1
ATOM 822 N N . THR A 1 101 ? 8.618 -11.097 -11.209 1.00 90.50 101 THR A N 1
ATOM 823 C CA . THR A 1 101 ? 9.179 -11.078 -9.852 1.00 90.50 101 THR A CA 1
ATOM 824 C C . THR A 1 101 ? 8.779 -9.791 -9.144 1.00 90.50 101 THR A C 1
ATOM 826 O O . THR A 1 101 ? 8.228 -9.840 -8.045 1.00 90.50 101 THR A O 1
ATOM 829 N N . VAL A 1 102 ? 8.928 -8.646 -9.813 1.00 89.31 102 VAL A N 1
ATOM 830 C CA . VAL A 1 102 ? 8.487 -7.344 -9.290 1.00 89.31 102 VAL A CA 1
ATOM 831 C C . VAL A 1 102 ? 6.973 -7.325 -9.095 1.00 89.31 102 VAL A C 1
ATOM 833 O O . VAL A 1 102 ? 6.497 -6.871 -8.058 1.00 89.31 102 VAL A O 1
ATOM 836 N N . ARG A 1 103 ? 6.192 -7.903 -10.019 1.00 91.56 103 ARG A N 1
ATOM 837 C CA . ARG A 1 103 ? 4.741 -8.059 -9.822 1.00 91.56 103 ARG A CA 1
ATOM 838 C C . ARG A 1 103 ? 4.396 -8.913 -8.607 1.00 91.56 103 ARG A C 1
ATOM 840 O O . ARG A 1 103 ? 3.418 -8.615 -7.929 1.00 91.56 103 ARG A O 1
ATOM 847 N N . LEU A 1 104 ? 5.149 -9.978 -8.321 1.00 93.62 104 LEU A N 1
ATOM 848 C CA . LEU A 1 104 ? 4.921 -10.773 -7.112 1.00 93.62 104 LEU A CA 1
ATOM 849 C C . LEU A 1 104 ? 5.197 -9.943 -5.853 1.00 93.62 104 LEU A C 1
ATOM 851 O O . LEU A 1 104 ? 4.361 -9.922 -4.957 1.00 93.62 104 LEU A O 1
ATOM 855 N N . LEU A 1 105 ? 6.316 -9.218 -5.824 1.00 93.50 105 LEU A N 1
ATOM 856 C CA . LEU A 1 105 ? 6.665 -8.322 -4.724 1.00 93.50 105 LEU A CA 1
ATOM 857 C C . LEU A 1 105 ? 5.599 -7.233 -4.519 1.00 93.50 105 LEU A C 1
ATOM 859 O O . LEU A 1 105 ? 5.141 -7.027 -3.398 1.00 93.50 105 LEU A O 1
ATOM 863 N N . LEU A 1 106 ? 5.131 -6.602 -5.599 1.00 93.25 106 LEU A N 1
ATOM 864 C CA . LEU A 1 106 ? 4.054 -5.612 -5.552 1.00 93.25 106 LEU A CA 1
ATOM 865 C C . LEU A 1 106 ? 2.733 -6.205 -5.069 1.00 93.25 106 LEU A C 1
ATOM 867 O O . LEU A 1 106 ? 2.041 -5.559 -4.292 1.00 93.25 106 LEU A O 1
ATOM 871 N N . ALA A 1 107 ? 2.383 -7.426 -5.482 1.00 95.12 107 ALA A N 1
ATOM 872 C CA . ALA A 1 107 ? 1.187 -8.105 -4.989 1.00 95.12 107 ALA A CA 1
ATOM 873 C C . ALA A 1 107 ? 1.268 -8.376 -3.478 1.00 95.12 107 ALA A C 1
ATOM 875 O O . ALA A 1 107 ? 0.291 -8.149 -2.768 1.00 95.12 107 ALA A O 1
ATOM 876 N N . SER A 1 108 ? 2.432 -8.796 -2.973 1.00 95.88 108 SER A N 1
ATOM 877 C CA . SER A 1 108 ? 2.658 -8.988 -1.536 1.00 95.88 108 SER A CA 1
ATOM 878 C C . SER A 1 108 ? 2.576 -7.671 -0.761 1.00 95.88 108 SER A C 1
ATOM 880 O O . SER A 1 108 ? 1.958 -7.617 0.297 1.00 95.88 108 SER A O 1
ATOM 882 N N . LEU A 1 109 ? 3.146 -6.589 -1.296 1.00 95.25 109 LEU A N 1
ATOM 883 C CA . LEU A 1 109 ? 3.056 -5.263 -0.680 1.00 95.25 109 LEU A CA 1
ATOM 884 C C . LEU A 1 109 ? 1.631 -4.703 -0.724 1.00 95.25 109 LEU A C 1
ATOM 886 O O . LEU A 1 109 ? 1.180 -4.139 0.266 1.00 95.25 109 LEU A O 1
ATOM 890 N N . LEU A 1 110 ? 0.897 -4.907 -1.821 1.00 95.75 110 LEU A N 1
ATOM 891 C CA . LEU A 1 110 ? -0.525 -4.570 -1.934 1.00 95.75 110 LEU A CA 1
ATOM 892 C C . LEU A 1 110 ? -1.368 -5.344 -0.917 1.00 95.75 110 LEU A C 1
ATOM 894 O O . LEU A 1 110 ? -2.254 -4.759 -0.300 1.00 95.75 110 LEU A O 1
ATOM 898 N N . PHE A 1 111 ? -1.081 -6.631 -0.713 1.00 97.12 111 PHE A N 1
ATOM 899 C CA . PHE A 1 111 ? -1.727 -7.435 0.323 1.00 97.12 111 PHE A CA 1
ATOM 900 C C . PHE A 1 111 ? -1.460 -6.865 1.719 1.00 97.12 111 PHE A C 1
ATOM 902 O O . PHE A 1 111 ? -2.397 -6.575 2.463 1.00 97.12 111 PHE A O 1
ATOM 909 N N . LEU A 1 112 ? -0.183 -6.654 2.054 1.00 96.69 112 LEU A N 1
ATOM 910 C CA . LEU A 1 112 ? 0.229 -6.140 3.358 1.00 96.69 112 LEU A CA 1
ATOM 911 C C . LEU A 1 112 ? -0.312 -4.739 3.620 1.00 96.69 112 LEU A C 1
ATOM 913 O O . LEU A 1 112 ? -0.709 -4.459 4.741 1.00 96.69 112 LEU A O 1
ATOM 917 N N . TYR A 1 113 ? -0.348 -3.873 2.608 1.00 95.62 113 TYR A N 1
ATOM 918 C CA . TYR A 1 113 ? -0.933 -2.536 2.698 1.00 95.62 113 TYR A CA 1
ATOM 919 C C . TYR A 1 113 ? -2.460 -2.592 2.829 1.00 95.62 113 TYR A C 1
ATOM 921 O O . TYR A 1 113 ? -3.058 -1.784 3.542 1.00 95.62 113 TYR A O 1
ATOM 929 N N . GLY A 1 114 ? -3.095 -3.563 2.170 1.00 95.31 114 GLY A N 1
ATOM 930 C CA . GLY A 1 114 ? -4.532 -3.797 2.243 1.00 95.31 114 GLY A CA 1
ATOM 931 C C . GLY A 1 114 ? -5.015 -4.106 3.661 1.00 95.31 114 GLY A C 1
ATOM 932 O O . GLY A 1 114 ? -6.096 -3.660 4.027 1.00 95.31 114 GLY A O 1
ATOM 933 N N . LEU A 1 115 ? -4.208 -4.788 4.480 1.00 95.06 115 LEU A N 1
ATOM 934 C CA . LEU A 1 115 ? -4.551 -5.128 5.868 1.00 95.06 115 LEU A CA 1
ATOM 935 C C . LEU A 1 115 ? -4.840 -3.897 6.754 1.00 95.06 115 LEU A C 1
ATOM 937 O O . LEU A 1 115 ? -5.974 -3.765 7.222 1.00 95.06 115 LEU A O 1
ATOM 941 N N . PRO A 1 116 ? -3.889 -2.968 6.990 1.00 94.31 116 PRO A N 1
ATOM 942 C CA . PRO A 1 116 ? -4.154 -1.783 7.793 1.00 94.31 116 PRO A CA 1
ATOM 943 C C . PRO A 1 116 ? -5.171 -0.860 7.120 1.00 94.31 116 PRO A C 1
ATOM 945 O O . PRO A 1 116 ? -5.950 -0.230 7.826 1.00 94.31 116 PRO A O 1
ATOM 948 N N . LEU A 1 117 ? -5.220 -0.805 5.782 1.00 93.75 117 LEU A N 1
ATOM 949 C CA . LEU A 1 117 ? -6.253 -0.055 5.066 1.00 93.75 117 LEU A CA 1
ATOM 950 C C . LEU A 1 117 ? -7.653 -0.578 5.417 1.00 93.75 117 LEU A C 1
ATOM 952 O O . LEU A 1 117 ? -8.484 0.184 5.899 1.00 93.75 117 LEU A O 1
ATOM 956 N N . GLY A 1 118 ? -7.898 -1.876 5.232 1.00 92.75 118 GLY A N 1
ATOM 957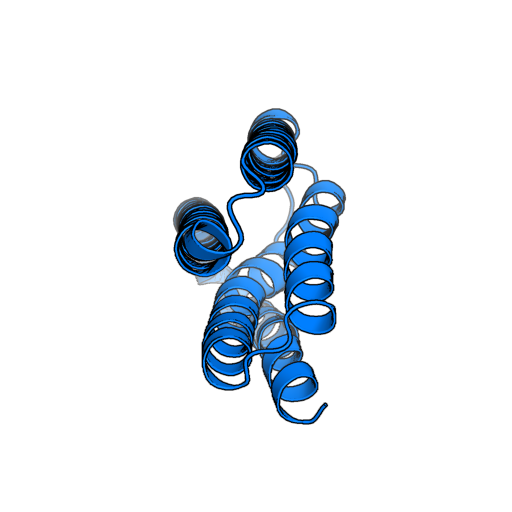 C CA . GLY A 1 118 ? -9.177 -2.515 5.540 1.00 92.75 118 GLY A CA 1
ATOM 958 C C . GLY A 1 118 ? -9.552 -2.396 7.015 1.00 92.75 118 GLY A C 1
ATOM 959 O O . GLY A 1 118 ? -10.715 -2.163 7.335 1.00 92.75 118 GLY A O 1
ATOM 960 N N . ALA A 1 119 ? -8.568 -2.478 7.915 1.00 92.88 119 ALA A N 1
ATOM 961 C CA . ALA A 1 119 ? -8.801 -2.268 9.338 1.00 92.88 119 ALA A CA 1
ATOM 962 C C . ALA A 1 119 ? -9.265 -0.830 9.639 1.00 92.88 119 ALA A C 1
ATOM 964 O O . ALA A 1 119 ? -10.218 -0.629 10.388 1.00 92.88 119 ALA A O 1
ATOM 965 N N . LEU A 1 120 ? -8.640 0.169 9.006 1.00 90.56 120 LEU A N 1
ATOM 966 C CA . LEU A 1 120 ? -8.973 1.585 9.175 1.00 90.56 120 LEU A CA 1
ATOM 967 C C . LEU A 1 120 ? -10.331 1.972 8.574 1.00 90.56 120 LEU A C 1
ATOM 969 O O . LEU A 1 120 ? -10.970 2.871 9.111 1.00 90.56 120 LEU A O 1
ATOM 973 N N . LEU A 1 121 ? -10.793 1.308 7.505 1.00 88.62 121 LEU A N 1
ATOM 974 C CA . LEU A 1 121 ? -12.058 1.644 6.826 1.00 88.62 121 LEU A CA 1
ATOM 975 C C . LEU A 1 121 ? -13.290 1.566 7.741 1.00 88.62 121 LEU A C 1
ATOM 977 O O . LEU A 1 121 ? -14.285 2.239 7.478 1.00 88.62 121 LEU A O 1
ATOM 981 N N . ARG A 1 122 ? -13.242 0.733 8.786 1.00 83.69 122 ARG A N 1
ATOM 982 C CA . ARG A 1 122 ? -14.363 0.514 9.710 1.00 83.69 122 ARG A CA 1
ATOM 983 C C . ARG A 1 122 ? -14.189 1.210 11.059 1.00 83.69 122 ARG A C 1
ATOM 985 O O . ARG A 1 122 ? -15.139 1.267 11.836 1.00 83.69 122 ARG A O 1
ATOM 992 N N . LEU A 1 123 ? -12.994 1.721 11.353 1.00 82.31 123 LEU A N 1
ATOM 993 C CA . LEU A 1 123 ? -12.750 2.445 12.594 1.00 82.31 123 LEU A CA 1
ATOM 994 C C . LEU A 1 123 ? -13.380 3.844 12.508 1.00 82.31 123 LEU A C 1
ATOM 996 O O . LEU A 1 123 ? -13.252 4.501 11.471 1.00 82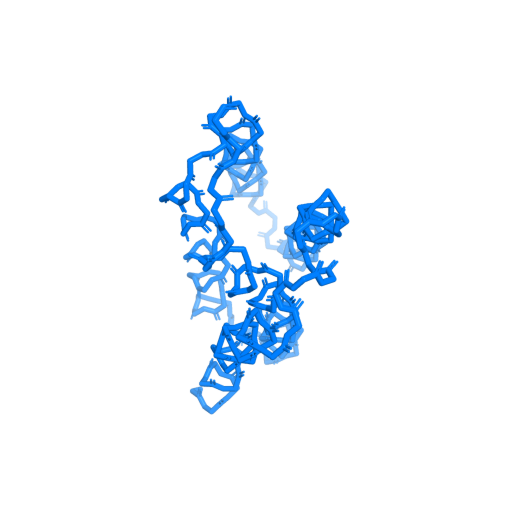.31 123 LEU A O 1
ATOM 1000 N N . PRO A 1 124 ? -14.050 4.321 13.572 1.00 69.50 124 PRO A N 1
ATOM 1001 C CA . PRO A 1 124 ? -14.568 5.681 13.603 1.00 69.50 124 PRO A CA 1
ATOM 1002 C C . PRO A 1 124 ? -13.425 6.683 13.396 1.00 69.50 124 PRO A C 1
ATOM 1004 O O . PRO A 1 124 ? -12.322 6.513 13.924 1.00 69.50 124 PRO A O 1
ATOM 1007 N N . ALA A 1 125 ? -13.675 7.714 12.588 1.00 65.94 125 ALA A N 1
ATOM 1008 C CA . ALA A 1 125 ? -12.730 8.812 12.437 1.00 65.94 125 ALA A CA 1
ATOM 1009 C C . ALA A 1 125 ? -12.579 9.536 13.785 1.00 65.94 125 ALA A C 1
ATOM 1011 O O . ALA A 1 125 ? -13.577 9.749 14.473 1.00 65.94 125 ALA A O 1
ATOM 1012 N N . GLU A 1 126 ? -11.349 9.907 14.154 1.00 60.28 126 GLU A N 1
ATOM 1013 C CA . GLU A 1 126 ? -11.132 10.897 15.217 1.00 60.28 126 GLU A CA 1
ATOM 1014 C C . GLU A 1 126 ? -11.912 12.163 14.849 1.00 60.28 126 GLU A C 1
ATOM 1016 O O . GLU A 1 126 ? -11.712 12.714 13.762 1.00 60.28 126 GLU A O 1
ATOM 1021 N N . GLN A 1 127 ? -12.849 12.537 15.722 1.00 48.84 127 GLN A N 1
ATOM 1022 C CA . GLN A 1 127 ? -13.523 13.832 15.698 1.00 48.84 127 GLN A CA 1
ATOM 1023 C C . GLN A 1 127 ? -12.592 14.900 16.264 1.00 48.84 127 GLN A C 1
ATOM 1025 O O . GLN A 1 127 ? -11.925 14.603 17.281 1.00 48.84 127 GLN A O 1
#